Protein AF-A0A353G789-F1 (afdb_monomer_lite)

Radius of gyration: 26.19 Å; chains: 1; bounding box: 61×22×62 Å

Foldseek 3Di:
DELVVLVVCVVVVVDDPVVSCVVHVDDDPVVSVVVVVVVVVVVVVVVVVVVVVVVVVVVLLVVLLVVLCVVCVVVCVVVVVCSVVSSVVVVVVVVVVVVVVVVVVVVVVD

pLDDT: mean 89.22, std 7.48, range [52.19, 96.5]

Sequence (110 aa):
MDVIEAIDQWIEQRLSTKEVFMITGFRSVKALYDEVRYNAQDRENEQEIMAMAGFYAEVEAVELEAEARYRFHDFLQEQPYRLDDCVRALRNEKKRQLIEIGRRFSMKAA

Secondary structure (DSSP, 8-state):
--HHHHHHHHHTTSS-HHHHHHHH--SSHHHHHHHHHHHHHHHHHHHHHHHHHHHHHHHHHHHHHHHHHHHTHHHHHH-GGGHHHHHHHHHHHHHHHHHHHHHHHHHH--

Structure (mmCIF, N/CA/C/O backbone):
data_AF-A0A353G789-F1
#
_entry.id   AF-A0A353G789-F1
#
loop_
_atom_site.group_PDB
_atom_site.id
_atom_site.type_symbol
_atom_site.label_atom_id
_atom_site.label_alt_id
_atom_site.label_comp_id
_atom_site.label_asym_id
_atom_site.label_entity_id
_atom_site.label_seq_id
_atom_site.pdbx_PDB_ins_code
_atom_site.Cartn_x
_atom_site.Cartn_y
_atom_site.Cartn_z
_atom_site.occupancy
_atom_site.B_iso_or_equiv
_atom_site.auth_seq_id
_atom_site.auth_comp_id
_atom_site.auth_asym_id
_atom_site.auth_atom_id
_atom_site.pdbx_PDB_model_num
ATOM 1 N N . MET A 1 1 ? -18.310 -14.461 16.257 1.00 73.44 1 MET A N 1
ATOM 2 C CA . MET A 1 1 ? -19.070 -13.239 15.977 1.00 73.44 1 MET A CA 1
ATOM 3 C C . MET A 1 1 ? -18.151 -12.073 16.244 1.00 73.44 1 MET A C 1
ATOM 5 O O . MET A 1 1 ? -17.584 -12.028 17.334 1.00 73.44 1 MET A O 1
ATOM 9 N N . ASP A 1 2 ? -17.913 -11.237 15.236 1.00 85.50 2 ASP A N 1
ATOM 10 C CA . ASP A 1 2 ? -17.084 -10.037 15.392 1.00 85.50 2 ASP A CA 1
ATOM 11 C C . ASP A 1 2 ? -17.882 -8.880 16.037 1.00 85.50 2 ASP A C 1
ATOM 13 O O . ASP A 1 2 ? -19.083 -8.999 16.296 1.00 85.50 2 ASP A O 1
ATOM 17 N N . VAL A 1 3 ? -17.200 -7.779 16.367 1.00 87.81 3 VAL A N 1
ATOM 18 C CA . VAL A 1 3 ? -17.798 -6.614 17.041 1.00 87.81 3 VAL A CA 1
ATOM 19 C C . VAL A 1 3 ? -18.836 -5.909 16.164 1.00 87.81 3 VAL A C 1
ATOM 21 O O . VAL A 1 3 ? -19.871 -5.491 16.678 1.00 87.81 3 VAL A O 1
ATOM 24 N N . ILE A 1 4 ? -18.586 -5.803 14.860 1.00 89.00 4 ILE A N 1
ATOM 25 C CA . ILE A 1 4 ? -19.492 -5.194 13.881 1.00 89.00 4 ILE A CA 1
ATOM 26 C C . ILE A 1 4 ? -20.734 -6.071 13.708 1.00 89.00 4 ILE A C 1
ATOM 28 O O . ILE A 1 4 ? -21.844 -5.573 13.842 1.00 89.00 4 ILE A O 1
ATOM 32 N N . GLU A 1 5 ? -20.567 -7.384 13.548 1.00 90.69 5 GLU A N 1
ATOM 33 C CA . GLU A 1 5 ? -21.667 -8.348 13.437 1.00 90.69 5 GLU A CA 1
ATOM 34 C C . GLU A 1 5 ? -22.557 -8.344 14.696 1.00 90.69 5 GLU A C 1
ATOM 36 O O . GLU A 1 5 ? -23.786 -8.393 14.606 1.00 90.69 5 GLU A O 1
ATOM 41 N N . ALA A 1 6 ? -2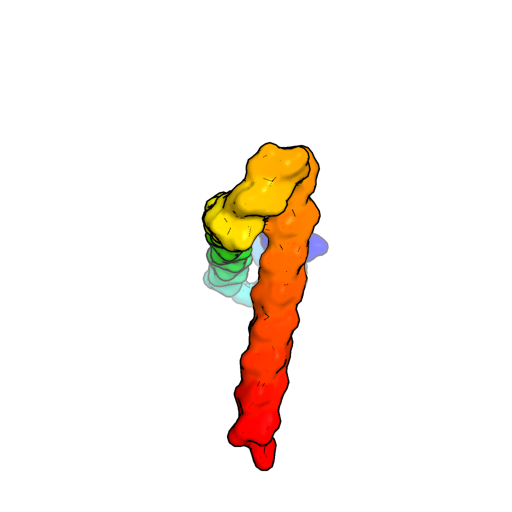1.956 -8.225 15.886 1.00 91.94 6 ALA A N 1
ATOM 42 C CA . ALA A 1 6 ? -22.703 -8.085 17.135 1.00 91.94 6 ALA A CA 1
ATOM 43 C C . ALA A 1 6 ? -23.472 -6.752 17.218 1.00 91.94 6 ALA A C 1
ATOM 45 O O . ALA A 1 6 ? -24.578 -6.721 17.760 1.00 91.94 6 ALA A O 1
ATOM 46 N N . ILE A 1 7 ? -22.910 -5.658 16.692 1.00 90.69 7 ILE A N 1
ATOM 47 C CA . ILE A 1 7 ? -23.578 -4.351 16.619 1.00 90.69 7 ILE A CA 1
ATOM 48 C C . ILE A 1 7 ? -24.720 -4.377 15.596 1.00 90.69 7 ILE A C 1
ATOM 50 O O . ILE A 1 7 ? -25.799 -3.876 15.899 1.00 90.69 7 ILE A O 1
ATOM 54 N N . ASP A 1 8 ? -24.537 -5.003 14.436 1.00 92.88 8 ASP A N 1
ATOM 55 C CA . ASP A 1 8 ? -25.580 -5.118 13.414 1.00 92.88 8 ASP A CA 1
ATOM 56 C C . ASP A 1 8 ? -26.789 -5.889 13.956 1.00 92.88 8 ASP A C 1
ATOM 58 O O . ASP A 1 8 ? -27.922 -5.405 13.904 1.00 92.88 8 ASP A O 1
ATOM 62 N N . GLN A 1 9 ? -26.553 -7.032 14.608 1.00 94.81 9 GLN A N 1
ATOM 63 C CA . GLN A 1 9 ? -27.623 -7.790 15.261 1.00 94.81 9 GLN A CA 1
ATOM 64 C C . GLN A 1 9 ? -28.262 -7.031 16.439 1.00 94.81 9 GLN A C 1
ATOM 66 O O . GLN A 1 9 ? -29.437 -7.247 16.750 1.00 94.81 9 GLN A O 1
ATOM 71 N N . TRP A 1 10 ? -27.528 -6.124 17.093 1.00 93.94 10 TRP A N 1
ATOM 72 C CA . TRP A 1 10 ? -28.077 -5.236 18.121 1.00 93.94 10 TRP A CA 1
ATOM 73 C C . TRP A 1 10 ? -29.003 -4.168 17.529 1.00 93.94 10 TRP A C 1
ATOM 75 O O . TRP A 1 10 ? -30.094 -3.947 18.058 1.00 93.94 10 TRP A O 1
ATOM 85 N N . ILE A 1 11 ? -28.611 -3.547 16.412 1.00 91.44 11 ILE A N 1
ATOM 86 C CA . ILE A 1 11 ? -29.415 -2.557 15.677 1.00 91.44 11 ILE A CA 1
ATOM 87 C C . ILE A 1 11 ? -30.700 -3.198 15.144 1.00 91.44 11 ILE A C 1
ATOM 89 O O . ILE A 1 11 ? -31.780 -2.617 15.255 1.00 91.44 11 ILE A O 1
ATOM 93 N N . GLU A 1 12 ? -30.602 -4.426 14.634 1.00 96.50 12 GLU A N 1
ATOM 94 C CA . GLU A 1 12 ? -31.742 -5.232 14.186 1.00 96.50 12 GLU A CA 1
ATOM 95 C C . GLU A 1 12 ? -32.611 -5.767 15.340 1.00 96.50 12 GLU A C 1
ATOM 97 O O . GLU A 1 12 ? -33.563 -6.510 15.099 1.00 96.50 12 GLU A O 1
ATOM 102 N N . GLN A 1 13 ? -32.299 -5.405 16.592 1.00 94.81 13 GLN A N 1
ATOM 103 C CA . GLN A 1 13 ? -33.004 -5.828 17.808 1.00 94.81 13 GLN A CA 1
ATOM 104 C C . GLN A 1 13 ? -33.026 -7.352 18.014 1.00 94.81 13 GLN A C 1
ATOM 106 O O . GLN A 1 13 ? -33.870 -7.876 18.742 1.00 94.81 13 GLN A O 1
ATOM 111 N N . ARG A 1 14 ? -32.087 -8.076 17.394 1.00 94.94 14 ARG A N 1
ATOM 112 C CA . ARG A 1 14 ? -31.896 -9.522 17.584 1.00 94.94 14 ARG A CA 1
ATOM 113 C C . ARG A 1 14 ? -31.054 -9.835 18.819 1.00 94.94 14 ARG A C 1
ATOM 115 O O . ARG A 1 14 ? -31.172 -10.930 19.357 1.00 94.94 14 ARG A O 1
ATOM 122 N N . LEU A 1 15 ? -30.243 -8.878 19.273 1.00 95.69 15 LEU A N 1
ATOM 123 C CA . LEU A 1 15 ? -29.479 -8.947 20.518 1.00 95.69 15 LEU A CA 1
ATOM 124 C C . LEU A 1 15 ? -29.857 -7.804 21.457 1.00 95.69 15 LEU A C 1
ATOM 126 O O . LEU A 1 15 ? -30.100 -6.674 21.037 1.00 95.69 15 LEU A O 1
ATOM 130 N N . SER A 1 16 ? -29.840 -8.082 22.754 1.00 95.25 16 SER A N 1
ATOM 131 C CA . SER A 1 16 ? -29.866 -7.071 23.806 1.00 95.25 16 SER A CA 1
ATOM 132 C C . SER A 1 16 ? -28.469 -6.499 24.065 1.00 95.25 16 SER A C 1
ATOM 134 O O . SER A 1 16 ? -27.451 -7.153 23.839 1.00 95.25 16 SER A O 1
ATOM 136 N N . THR A 1 17 ? -28.398 -5.309 24.666 1.00 92.88 17 THR A N 1
ATOM 137 C CA . THR A 1 17 ? -27.125 -4.672 25.058 1.00 92.88 17 THR A CA 1
ATOM 138 C C . THR A 1 17 ? -26.245 -5.585 25.922 1.00 92.88 17 THR A C 1
ATOM 140 O O . THR A 1 17 ? -25.021 -5.572 25.813 1.00 92.88 17 THR A O 1
ATOM 143 N N . LYS A 1 18 ? -26.860 -6.407 26.784 1.00 94.38 18 LYS A N 1
ATOM 144 C CA . LYS A 1 18 ? -26.137 -7.360 27.634 1.00 94.38 18 LYS A CA 1
ATOM 145 C C . LYS A 1 18 ? -25.498 -8.477 26.809 1.00 94.38 18 LYS A C 1
ATOM 147 O O . LYS A 1 18 ? -24.370 -8.864 27.101 1.00 94.38 18 LYS A O 1
ATOM 152 N N . GLU A 1 19 ? -26.200 -8.990 25.804 1.00 94.88 19 GLU A N 1
ATOM 153 C CA . GLU A 1 19 ? -25.675 -10.024 24.908 1.00 94.88 19 GLU A CA 1
ATOM 154 C C . GLU A 1 19 ? -24.523 -9.478 24.065 1.00 94.88 19 GLU A C 1
ATOM 156 O O . GLU A 1 19 ? -23.483 -10.124 23.981 1.00 94.88 19 GLU A O 1
ATOM 161 N N . VAL A 1 20 ? -24.638 -8.245 23.562 1.00 93.75 20 VAL A N 1
ATOM 162 C CA . VAL A 1 20 ? -23.542 -7.561 22.853 1.00 93.75 20 VAL A CA 1
ATOM 163 C C . VAL A 1 20 ? -22.295 -7.465 23.727 1.00 93.75 20 VAL A C 1
ATOM 165 O O . VAL A 1 20 ? -21.210 -7.832 23.286 1.00 93.75 20 VAL A O 1
ATOM 168 N N . PHE A 1 21 ? -22.421 -7.029 24.982 1.00 94.81 21 PHE A N 1
ATOM 169 C CA . PHE A 1 21 ? -21.286 -6.971 25.911 1.00 94.81 21 PHE A CA 1
ATOM 170 C C . PHE A 1 21 ? -20.686 -8.347 26.214 1.00 94.81 21 PHE A C 1
ATOM 172 O O . PHE A 1 21 ? -19.468 -8.478 26.306 1.00 94.81 21 PHE A O 1
ATOM 179 N N . MET A 1 22 ? -21.516 -9.384 26.340 1.00 93.75 22 MET A N 1
ATOM 180 C CA . MET A 1 22 ? -21.042 -10.754 26.561 1.00 93.75 22 MET A CA 1
ATOM 181 C C . MET A 1 22 ? -20.270 -11.307 25.361 1.00 93.75 22 MET A C 1
ATOM 183 O O . MET A 1 22 ? -19.256 -11.972 25.547 1.00 93.75 22 MET A O 1
ATOM 187 N N . ILE A 1 23 ? -20.743 -11.034 24.146 1.00 94.31 23 ILE A N 1
ATOM 188 C CA . ILE A 1 23 ? -20.133 -11.515 22.904 1.00 94.31 23 ILE A CA 1
ATOM 189 C C . ILE A 1 23 ? -18.840 -10.759 22.600 1.00 94.31 23 ILE A C 1
ATOM 191 O O . ILE A 1 23 ? -17.828 -11.372 22.273 1.00 94.31 23 ILE A O 1
ATOM 195 N N . THR A 1 24 ? -18.876 -9.431 22.697 1.00 90.31 24 THR A N 1
ATOM 196 C CA . THR A 1 24 ? -17.754 -8.565 22.310 1.00 90.31 24 THR A CA 1
ATOM 197 C C . THR A 1 24 ? -16.711 -8.405 23.417 1.00 90.31 24 THR A C 1
ATOM 199 O O . THR A 1 24 ? -15.595 -7.974 23.154 1.00 90.31 24 THR A O 1
ATOM 202 N N . GLY A 1 25 ? -17.061 -8.719 24.670 1.00 92.75 25 GLY A N 1
ATOM 203 C CA . GLY A 1 25 ? -16.202 -8.517 25.840 1.00 92.75 25 GLY A CA 1
ATOM 204 C C . GLY A 1 25 ? -16.126 -7.064 26.328 1.00 92.75 25 GLY A C 1
ATOM 205 O O . GLY A 1 25 ? -15.522 -6.798 27.374 1.00 92.75 25 GLY A O 1
ATOM 206 N N . PHE A 1 26 ? -16.754 -6.113 25.628 1.00 93.50 26 PHE A N 1
ATOM 207 C CA . PHE A 1 26 ? -16.786 -4.716 26.049 1.00 93.50 26 PHE A CA 1
ATOM 208 C C . PHE A 1 26 ? -17.760 -4.487 27.200 1.00 93.50 26 PHE A C 1
ATOM 210 O O . PHE A 1 26 ? -18.808 -5.114 27.310 1.00 93.50 26 PHE A O 1
ATOM 217 N N . ARG A 1 27 ? -17.418 -3.533 28.071 1.00 92.25 27 ARG A N 1
ATOM 218 C CA . ARG A 1 27 ? -18.209 -3.210 29.272 1.00 92.25 27 ARG A CA 1
ATOM 219 C C . ARG A 1 27 ? -18.995 -1.907 29.165 1.00 92.25 27 ARG A C 1
ATOM 221 O O . ARG A 1 27 ? -19.632 -1.499 30.132 1.00 92.25 27 ARG A O 1
ATOM 228 N N . SER A 1 28 ? -18.911 -1.215 28.031 1.00 92.81 28 SER A N 1
ATOM 229 C CA . SER A 1 28 ? -19.629 0.039 27.815 1.00 92.81 28 SER A CA 1
ATOM 230 C C . SER A 1 28 ? -19.871 0.308 26.334 1.00 92.81 28 SER A C 1
ATOM 232 O O . SER A 1 28 ? -19.086 -0.107 25.482 1.00 92.81 28 SER A O 1
ATOM 234 N N . VAL A 1 29 ? -20.925 1.076 26.049 1.00 88.88 29 VAL A N 1
ATOM 235 C CA . VAL A 1 29 ? -21.230 1.564 24.695 1.00 88.88 29 VAL A CA 1
ATOM 236 C C . VAL A 1 29 ? -20.114 2.466 24.166 1.00 88.88 29 VAL A C 1
ATOM 238 O O . VAL A 1 29 ? -19.799 2.413 22.986 1.00 88.88 29 VAL A O 1
ATOM 241 N N . LYS A 1 30 ? -19.462 3.245 25.039 1.00 91.81 30 LYS A N 1
ATOM 242 C CA . LYS A 1 30 ? -18.311 4.070 24.654 1.00 91.81 30 LYS A CA 1
ATOM 243 C C . LYS A 1 30 ? -17.150 3.218 24.132 1.00 91.81 30 LYS A C 1
ATOM 245 O O . LYS A 1 30 ? -16.593 3.548 23.101 1.00 91.81 30 LYS A O 1
ATOM 250 N N . ALA A 1 31 ? -16.823 2.118 24.812 1.00 89.31 31 ALA A N 1
ATOM 251 C CA . ALA A 1 31 ? -15.747 1.229 24.376 1.00 89.31 31 ALA A CA 1
ATOM 252 C C . ALA A 1 31 ? -16.061 0.555 23.029 1.00 89.31 31 ALA A C 1
ATOM 254 O O . ALA A 1 31 ? -15.184 0.477 22.181 1.00 89.31 31 ALA A O 1
ATOM 255 N N . LEU A 1 32 ? -17.319 0.145 22.811 1.00 89.19 32 LEU A N 1
ATOM 256 C CA . LEU A 1 32 ? -17.779 -0.330 21.498 1.00 89.19 32 LEU A CA 1
ATOM 257 C C . LEU A 1 32 ? -17.620 0.747 20.419 1.00 89.19 32 LEU A C 1
ATOM 259 O O . LEU A 1 32 ? -17.113 0.468 19.341 1.00 89.19 32 LEU A O 1
ATOM 263 N N . TYR A 1 33 ? -18.044 1.977 20.711 1.00 88.75 33 TYR A N 1
ATOM 264 C CA . TYR A 1 33 ? -17.936 3.097 19.779 1.00 88.75 33 TYR A CA 1
ATOM 265 C C . TYR A 1 33 ? -16.481 3.419 19.422 1.00 88.75 33 TYR A C 1
ATOM 267 O O . TYR A 1 33 ? -16.168 3.594 18.247 1.00 88.75 33 TYR A O 1
ATOM 275 N N . ASP A 1 34 ? -15.600 3.481 20.422 1.00 90.69 34 ASP A N 1
ATOM 276 C CA . ASP A 1 34 ? -14.179 3.756 20.219 1.00 90.69 34 ASP A CA 1
ATOM 277 C C . ASP A 1 34 ? -13.544 2.662 19.339 1.00 90.69 34 ASP A C 1
ATOM 279 O O . ASP A 1 34 ? -12.836 2.987 18.390 1.00 90.69 34 ASP A O 1
ATOM 283 N N . GLU A 1 35 ? -13.876 1.387 19.567 1.00 88.06 35 GLU A N 1
ATOM 284 C CA . GLU A 1 35 ? -13.414 0.265 18.738 1.00 88.06 35 GLU A CA 1
ATOM 285 C C . GLU A 1 35 ? -13.881 0.376 17.278 1.00 88.06 35 GLU A C 1
ATOM 287 O O . GLU A 1 35 ? -13.084 0.231 16.351 1.00 88.06 35 GLU A O 1
ATOM 292 N N . VAL A 1 36 ? -15.166 0.661 17.043 1.00 87.81 36 VAL A N 1
ATOM 293 C CA . VAL A 1 36 ? -15.687 0.844 15.676 1.00 87.81 36 VAL A CA 1
ATOM 294 C C . VAL A 1 36 ? -15.012 2.029 14.991 1.00 87.81 36 VAL A C 1
ATOM 296 O O . VAL A 1 36 ? -14.662 1.949 13.814 1.00 87.81 36 VAL A O 1
ATOM 299 N N . ARG A 1 37 ? -14.792 3.120 15.729 1.00 89.50 37 ARG A N 1
ATOM 300 C CA . ARG A 1 37 ? -14.110 4.306 15.217 1.00 89.50 37 ARG A CA 1
ATOM 301 C C . ARG A 1 37 ? -12.665 4.006 14.824 1.00 89.50 37 ARG A C 1
ATOM 303 O O . ARG A 1 37 ? -12.251 4.443 13.755 1.00 89.50 37 ARG A O 1
ATOM 310 N N . TYR A 1 38 ? -11.911 3.282 15.650 1.00 88.25 38 TYR A N 1
ATOM 311 C CA . TYR A 1 38 ? -10.533 2.916 15.318 1.00 88.25 38 TYR A CA 1
ATOM 312 C C . TYR A 1 38 ? -10.474 1.978 14.118 1.00 88.25 38 TYR A C 1
ATOM 314 O O . TYR A 1 38 ? -9.724 2.253 13.193 1.00 88.25 38 TYR A O 1
ATOM 322 N N . ASN A 1 39 ? -11.344 0.967 14.050 1.00 85.69 39 ASN A N 1
ATOM 323 C CA . ASN A 1 39 ? -11.421 0.094 12.876 1.00 85.69 39 ASN A CA 1
ATOM 324 C C . ASN A 1 39 ? -11.756 0.860 11.584 1.00 85.69 39 ASN A C 1
ATOM 326 O O . ASN A 1 39 ? -11.240 0.533 10.515 1.00 85.69 39 ASN A O 1
ATOM 330 N N . ALA A 1 40 ? -12.625 1.875 11.654 1.00 85.38 40 ALA A N 1
ATOM 331 C CA . ALA A 1 40 ? -12.912 2.733 10.507 1.00 85.38 40 ALA A CA 1
ATOM 332 C C . ALA A 1 40 ? -11.678 3.549 10.096 1.00 85.38 40 ALA A C 1
ATOM 334 O O . ALA A 1 40 ? -11.332 3.577 8.917 1.00 85.38 40 ALA A O 1
ATOM 335 N N . GLN A 1 41 ? -10.988 4.144 11.070 1.00 89.12 41 GLN A N 1
ATOM 336 C CA . GLN A 1 41 ? -9.787 4.938 10.833 1.00 89.12 41 GLN A CA 1
ATOM 337 C C . GLN A 1 41 ? -8.625 4.095 10.288 1.00 89.12 41 GLN A C 1
ATOM 339 O O . GLN A 1 41 ? -7.925 4.534 9.382 1.00 89.12 41 GLN A O 1
ATOM 344 N N . ASP A 1 42 ? -8.433 2.877 10.788 1.00 87.94 42 ASP A N 1
ATOM 345 C CA . ASP A 1 42 ? -7.415 1.956 10.282 1.00 87.94 42 ASP A CA 1
ATOM 346 C C . ASP A 1 42 ? -7.700 1.576 8.829 1.00 87.94 42 ASP A C 1
ATOM 348 O O . ASP A 1 42 ? -6.800 1.609 7.994 1.00 87.94 42 ASP A O 1
ATOM 352 N N . ARG A 1 43 ? -8.968 1.317 8.490 1.00 86.19 43 ARG A N 1
ATOM 353 C CA . ARG A 1 43 ? -9.370 1.032 7.109 1.00 86.19 43 ARG A CA 1
ATOM 354 C C . ARG A 1 43 ? -9.158 2.234 6.182 1.00 86.19 43 ARG A C 1
ATOM 356 O O . ARG A 1 43 ? -8.717 2.042 5.051 1.00 86.19 43 ARG A O 1
ATOM 363 N N . GLU A 1 44 ? -9.460 3.449 6.635 1.00 88.12 44 GLU A N 1
ATOM 364 C CA . GLU A 1 44 ? -9.173 4.682 5.885 1.00 88.12 44 GLU A CA 1
ATOM 365 C C . GLU A 1 44 ? -7.664 4.852 5.664 1.00 88.12 44 GLU A C 1
ATOM 367 O O . GLU A 1 44 ? -7.225 5.031 4.529 1.00 88.12 44 GLU A O 1
ATOM 372 N N . ASN A 1 45 ? -6.857 4.686 6.714 1.00 86.69 45 ASN A N 1
ATOM 373 C CA . ASN A 1 45 ? -5.399 4.762 6.625 1.00 86.69 45 ASN A CA 1
ATOM 374 C C . ASN A 1 45 ? -4.828 3.715 5.657 1.00 86.69 45 ASN A C 1
ATOM 376 O O . ASN A 1 45 ? -3.965 4.029 4.840 1.00 86.69 45 ASN A O 1
ATOM 380 N N . GLU A 1 46 ? -5.296 2.467 5.725 1.00 85.88 46 GLU A N 1
ATOM 381 C CA . GLU A 1 46 ? -4.876 1.405 4.807 1.00 85.88 46 GLU A CA 1
ATOM 382 C C . GLU A 1 46 ? -5.205 1.755 3.353 1.00 85.88 46 GLU A C 1
ATOM 384 O O . GLU A 1 46 ? -4.366 1.571 2.469 1.00 85.88 46 GLU A O 1
ATOM 389 N N . GLN A 1 47 ? -6.397 2.301 3.099 1.00 87.12 47 GLN A N 1
ATOM 390 C CA . GLN A 1 47 ? -6.797 2.747 1.765 1.00 87.12 47 GLN A CA 1
ATOM 391 C C . GLN A 1 47 ? -5.926 3.899 1.262 1.00 87.12 47 GLN A C 1
ATOM 393 O O . GLN A 1 47 ? -5.476 3.859 0.116 1.00 87.12 47 GLN A O 1
ATOM 398 N N . GLU A 1 48 ? -5.642 4.892 2.105 1.00 81.31 48 GLU A N 1
ATOM 399 C CA . GLU A 1 48 ? -4.753 6.003 1.761 1.00 81.31 48 GLU A CA 1
ATOM 400 C C . GLU A 1 48 ? -3.333 5.519 1.453 1.00 81.31 48 GLU A C 1
ATOM 402 O O . GLU A 1 48 ? -2.753 5.912 0.439 1.00 81.31 48 GLU A O 1
ATOM 407 N N . ILE A 1 49 ? -2.786 4.616 2.272 1.00 84.50 49 ILE A N 1
ATOM 408 C CA . ILE A 1 49 ? -1.461 4.023 2.051 1.00 84.50 49 ILE A CA 1
ATOM 409 C C . ILE A 1 49 ? -1.433 3.255 0.727 1.00 84.50 49 ILE A C 1
ATOM 411 O O . ILE A 1 49 ? -0.484 3.410 -0.045 1.00 84.50 49 ILE A O 1
ATOM 415 N N . MET A 1 50 ? -2.460 2.453 0.430 1.00 80.12 50 MET A N 1
ATOM 416 C CA . MET A 1 50 ? -2.542 1.718 -0.836 1.00 80.12 50 MET A CA 1
ATOM 417 C C . MET A 1 50 ? -2.657 2.657 -2.041 1.00 80.12 50 MET A C 1
ATOM 419 O O . MET A 1 50 ? -1.956 2.456 -3.034 1.00 80.12 50 MET A O 1
ATOM 423 N N . ALA A 1 51 ? -3.495 3.692 -1.958 1.00 79.38 51 ALA A N 1
ATOM 424 C CA . ALA A 1 51 ? -3.656 4.678 -3.024 1.00 79.38 51 ALA A CA 1
ATOM 425 C C . ALA A 1 51 ? -2.348 5.438 -3.285 1.00 79.38 51 ALA A C 1
ATOM 427 O O . ALA A 1 51 ? -1.927 5.596 -4.432 1.00 79.38 51 ALA A O 1
ATOM 428 N N . MET A 1 52 ? -1.666 5.845 -2.216 1.00 81.06 52 MET A N 1
ATOM 429 C CA . MET A 1 52 ? -0.391 6.541 -2.295 1.00 81.06 52 MET A CA 1
ATOM 430 C C . MET A 1 52 ? 0.716 5.638 -2.860 1.00 81.06 52 MET A C 1
ATOM 432 O O . MET A 1 52 ? 1.487 6.066 -3.718 1.00 81.06 52 MET A O 1
ATOM 436 N N . ALA A 1 53 ? 0.778 4.371 -2.441 1.00 83.31 53 ALA A N 1
ATOM 437 C CA . ALA A 1 53 ? 1.718 3.396 -2.993 1.00 83.31 53 ALA A CA 1
ATOM 438 C C . ALA A 1 53 ? 1.483 3.151 -4.493 1.00 83.31 53 ALA A C 1
ATOM 440 O O . ALA A 1 53 ? 2.446 3.060 -5.253 1.00 83.31 53 ALA A O 1
ATOM 441 N N 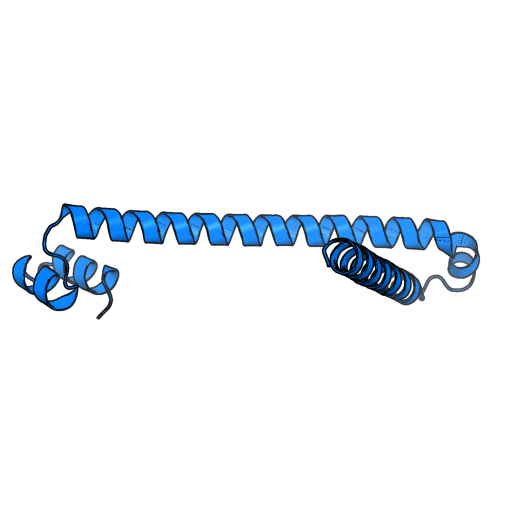. GLY A 1 54 ? 0.218 3.092 -4.924 1.00 80.94 54 GLY A N 1
ATOM 442 C CA . GLY A 1 54 ? -0.150 3.004 -6.338 1.00 80.94 54 GLY A CA 1
ATOM 443 C C . GLY A 1 54 ? 0.326 4.219 -7.136 1.00 80.94 54 GLY A C 1
ATOM 444 O O . GLY A 1 54 ? 1.006 4.058 -8.148 1.00 80.94 54 GLY A O 1
ATOM 445 N N . PHE A 1 55 ? 0.061 5.427 -6.632 1.00 81.25 55 PHE A N 1
ATOM 446 C CA . PHE A 1 55 ? 0.529 6.671 -7.246 1.00 81.25 55 PHE A CA 1
ATOM 447 C C . PHE A 1 55 ? 2.059 6.712 -7.378 1.00 81.25 55 PHE A C 1
ATOM 449 O O . PHE A 1 55 ? 2.584 7.002 -8.453 1.00 81.25 55 PHE A O 1
ATOM 456 N N . TYR A 1 56 ? 2.795 6.367 -6.317 1.00 80.56 56 TYR A N 1
ATOM 457 C CA . TYR A 1 56 ? 4.258 6.324 -6.373 1.00 80.56 56 TYR A CA 1
ATOM 458 C C . TYR A 1 56 ? 4.783 5.282 -7.363 1.00 80.56 56 TYR A C 1
ATOM 460 O O . TYR A 1 56 ? 5.767 5.554 -8.046 1.00 80.56 56 TYR A O 1
ATOM 468 N N . ALA A 1 57 ? 4.132 4.121 -7.480 1.00 84.56 57 ALA A N 1
ATOM 469 C CA . ALA A 1 57 ? 4.527 3.098 -8.444 1.00 84.56 57 ALA A CA 1
ATOM 470 C C . ALA A 1 57 ? 4.355 3.572 -9.899 1.00 84.56 57 ALA A C 1
ATOM 472 O O . ALA A 1 57 ? 5.201 3.272 -10.744 1.00 84.56 57 ALA A O 1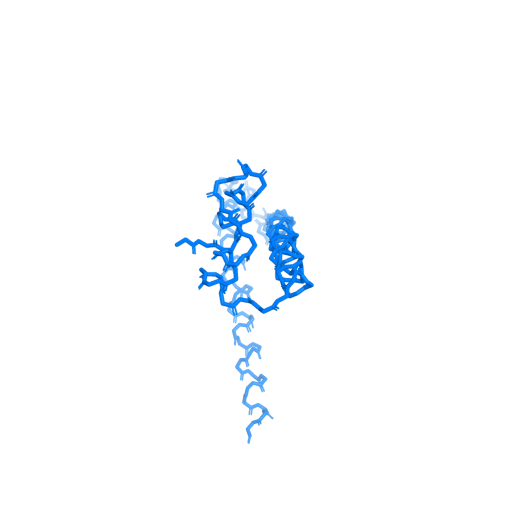
ATOM 473 N N . GLU A 1 58 ? 3.295 4.329 -10.193 1.00 83.81 58 GLU A N 1
ATOM 474 C CA . GLU A 1 58 ? 3.082 4.930 -11.516 1.00 83.81 58 GLU A CA 1
ATOM 475 C C . GLU A 1 58 ? 4.126 6.005 -11.828 1.00 83.81 58 GLU A C 1
ATOM 477 O O . GLU A 1 58 ? 4.742 5.976 -12.895 1.00 83.81 58 GLU A O 1
ATOM 482 N N . VAL A 1 59 ? 4.379 6.915 -10.883 1.00 84.31 59 VAL A N 1
ATOM 483 C CA . VAL A 1 59 ? 5.403 7.959 -11.038 1.00 84.31 59 VAL A CA 1
ATOM 484 C C . VAL A 1 59 ? 6.786 7.335 -11.236 1.00 84.31 59 VAL A C 1
ATOM 486 O O . VAL A 1 59 ? 7.488 7.692 -12.182 1.00 84.31 59 VAL A O 1
ATOM 489 N N . GLU A 1 60 ? 7.155 6.344 -10.420 1.00 88.62 60 GLU A N 1
ATOM 490 C CA . GLU A 1 60 ? 8.433 5.635 -10.544 1.00 88.62 60 GLU A CA 1
ATOM 491 C C . GLU A 1 60 ? 8.563 4.940 -11.909 1.00 88.62 60 GLU A C 1
ATOM 493 O O . GLU A 1 60 ? 9.640 4.942 -12.509 1.00 88.62 60 GLU A O 1
ATOM 498 N N . ALA A 1 61 ? 7.482 4.350 -12.431 1.00 88.75 61 ALA A N 1
ATOM 499 C CA . ALA A 1 61 ? 7.495 3.716 -13.745 1.00 88.75 61 ALA A CA 1
ATOM 500 C C . ALA A 1 61 ? 7.776 4.727 -14.868 1.00 88.75 61 ALA A C 1
ATOM 502 O O . ALA A 1 61 ? 8.633 4.465 -15.715 1.00 88.75 61 ALA A O 1
ATOM 503 N N . VAL A 1 62 ? 7.112 5.888 -14.842 1.00 92.25 62 VAL A N 1
ATOM 504 C CA . VAL A 1 62 ? 7.321 6.968 -15.820 1.00 92.25 62 VAL A CA 1
ATOM 505 C C . VAL A 1 62 ? 8.747 7.513 -15.742 1.00 92.25 62 VAL A C 1
ATOM 507 O O . VAL A 1 62 ? 9.401 7.689 -16.772 1.00 92.25 62 VAL A O 1
ATOM 510 N N . GLU A 1 63 ? 9.261 7.739 -14.534 1.00 93.31 63 GLU A N 1
ATOM 511 C CA . GLU A 1 63 ? 10.629 8.218 -14.323 1.00 93.31 63 GLU A CA 1
ATOM 512 C C . GLU A 1 63 ? 11.673 7.216 -14.821 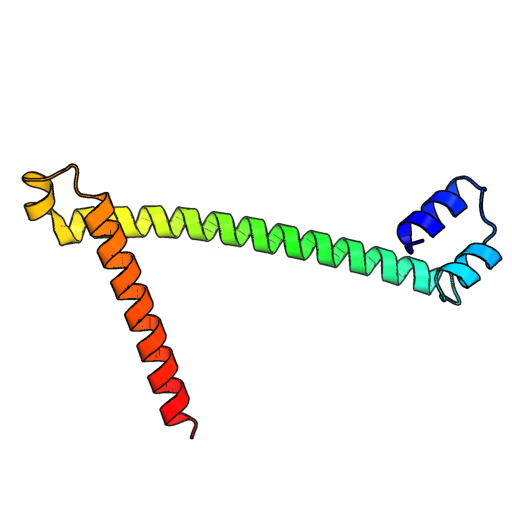1.00 93.31 63 GLU A C 1
ATOM 514 O O . GLU A 1 63 ? 12.618 7.599 -15.512 1.00 93.31 63 GLU A O 1
ATOM 519 N N . LEU A 1 64 ? 11.499 5.927 -14.514 1.00 93.75 64 LEU A N 1
ATOM 520 C CA . LEU A 1 64 ? 12.403 4.874 -14.976 1.00 93.75 64 LEU A CA 1
ATOM 521 C C . LEU A 1 64 ? 12.396 4.740 -16.498 1.00 93.75 64 LEU A C 1
ATOM 523 O O . LEU A 1 64 ? 13.450 4.502 -17.088 1.00 93.75 64 LEU A O 1
ATOM 527 N N . GLU A 1 65 ? 11.239 4.886 -17.142 1.00 94.75 65 GLU A N 1
ATOM 528 C CA . GLU A 1 65 ? 11.149 4.858 -18.599 1.00 94.75 65 GLU A CA 1
ATOM 529 C C . GLU A 1 65 ? 11.836 6.075 -19.229 1.00 94.75 65 GLU A C 1
ATOM 531 O O . GLU A 1 65 ? 12.626 5.921 -20.165 1.00 94.75 65 GLU A O 1
ATOM 536 N N . ALA A 1 66 ? 11.599 7.277 -18.698 1.00 95.50 66 ALA A N 1
ATOM 537 C CA . ALA A 1 66 ? 12.263 8.493 -19.158 1.00 95.50 66 ALA A CA 1
ATOM 538 C C . ALA A 1 66 ? 13.790 8.400 -18.993 1.00 95.50 66 ALA A C 1
ATOM 540 O O . ALA A 1 66 ? 14.542 8.703 -19.923 1.00 95.50 66 ALA A O 1
ATOM 541 N N . GLU A 1 67 ? 14.252 7.908 -17.841 1.00 95.69 67 GLU A N 1
ATOM 542 C CA . GLU A 1 67 ? 15.668 7.673 -17.564 1.00 95.69 67 GLU A CA 1
ATOM 543 C C . GLU A 1 67 ? 16.256 6.616 -18.509 1.00 95.69 67 GLU A C 1
ATOM 545 O O . GLU A 1 67 ? 17.357 6.805 -19.028 1.00 95.69 67 GLU A O 1
ATOM 550 N N . ALA A 1 68 ? 15.520 5.538 -18.801 1.00 95.69 68 ALA A N 1
ATOM 551 C CA . ALA A 1 68 ? 15.949 4.520 -19.756 1.00 95.69 68 ALA A CA 1
ATOM 552 C C . ALA A 1 68 ? 16.114 5.096 -21.167 1.00 95.69 68 ALA A C 1
ATOM 554 O O . ALA A 1 68 ? 17.143 4.872 -21.806 1.00 95.69 68 ALA A O 1
ATOM 555 N N . ARG A 1 69 ? 15.136 5.880 -21.636 1.00 95.25 69 ARG A N 1
ATOM 556 C CA . ARG A 1 69 ? 15.179 6.542 -22.950 1.00 95.25 69 ARG A CA 1
ATOM 557 C C . ARG A 1 69 ? 16.334 7.532 -23.062 1.00 95.25 69 ARG A C 1
ATOM 559 O O . ARG A 1 69 ? 16.916 7.652 -24.136 1.00 95.25 69 ARG A O 1
ATOM 566 N N . TYR A 1 70 ? 16.663 8.221 -21.972 1.00 96.50 70 TYR A N 1
ATOM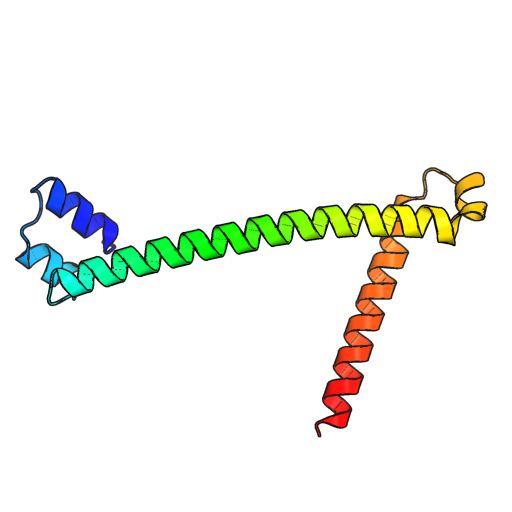 567 C CA . TYR A 1 70 ? 17.785 9.151 -21.921 1.00 96.50 70 TYR A CA 1
ATOM 568 C C . TYR A 1 70 ? 19.136 8.422 -21.881 1.00 96.50 70 TYR A C 1
ATOM 570 O O . TYR A 1 70 ? 20.001 8.665 -22.719 1.00 96.50 70 TYR A O 1
ATOM 578 N N . ARG A 1 71 ? 19.324 7.495 -20.934 1.00 95.50 71 ARG A N 1
ATOM 579 C CA . ARG A 1 71 ? 20.618 6.842 -20.674 1.00 95.50 71 ARG A CA 1
ATOM 580 C C . ARG A 1 71 ? 21.008 5.825 -21.742 1.00 95.50 71 ARG A C 1
ATOM 582 O O . ARG A 1 71 ? 22.193 5.651 -22.006 1.00 95.50 71 ARG A O 1
ATOM 589 N N . PHE A 1 72 ? 20.028 5.155 -22.343 1.00 95.62 72 PHE A N 1
ATOM 590 C CA . PHE A 1 72 ? 20.241 4.166 -23.401 1.00 95.62 72 PHE A CA 1
ATOM 591 C C . PHE A 1 72 ? 19.806 4.690 -24.771 1.00 95.62 72 PHE A C 1
ATOM 593 O O . PHE A 1 72 ? 19.476 3.887 -25.638 1.00 95.62 72 PHE A O 1
ATOM 600 N N . HIS A 1 73 ? 19.794 6.014 -24.970 1.00 94.62 73 HIS A N 1
ATOM 601 C CA . HIS A 1 73 ? 19.299 6.655 -26.190 1.00 94.62 73 HIS A CA 1
ATOM 602 C C . HIS A 1 73 ? 19.852 6.013 -27.468 1.00 94.62 73 HIS A C 1
ATOM 604 O O . HIS A 1 73 ? 19.076 5.499 -28.270 1.00 94.62 73 HIS A O 1
ATOM 610 N N . ASP A 1 74 ? 21.178 5.969 -27.613 1.00 96.12 74 ASP A N 1
ATOM 611 C CA . ASP A 1 74 ? 21.847 5.455 -28.816 1.00 96.12 74 ASP A CA 1
ATOM 612 C C . ASP A 1 74 ? 21.540 3.969 -29.052 1.00 96.12 74 ASP A C 1
ATOM 614 O O . ASP A 1 74 ? 21.222 3.549 -30.161 1.00 96.12 74 ASP A O 1
ATOM 618 N N . PHE A 1 75 ? 21.538 3.172 -27.982 1.00 94.31 75 PHE A N 1
ATOM 619 C CA . PHE A 1 75 ? 21.189 1.752 -28.043 1.00 94.31 75 PHE A CA 1
ATOM 620 C C . PHE A 1 75 ? 19.727 1.530 -28.464 1.00 94.31 75 PHE A C 1
ATOM 622 O O . PHE A 1 75 ? 19.420 0.625 -29.241 1.00 94.31 75 PHE A O 1
ATOM 629 N N . LEU A 1 76 ? 18.813 2.366 -27.970 1.00 95.25 76 LEU A N 1
ATOM 630 C CA . LEU A 1 76 ? 17.388 2.289 -28.282 1.00 95.25 76 LEU A CA 1
ATOM 631 C C . LEU A 1 76 ? 17.047 2.861 -29.662 1.00 95.25 76 LEU A C 1
ATOM 633 O O . LEU A 1 76 ? 15.984 2.529 -30.183 1.00 95.25 76 LEU A O 1
ATOM 637 N N . GLN A 1 77 ? 17.924 3.661 -30.281 1.00 95.31 77 GLN A N 1
ATOM 638 C CA . GLN A 1 77 ? 17.770 4.018 -31.694 1.00 95.31 77 GLN A CA 1
ATOM 639 C C . GLN A 1 77 ? 17.891 2.781 -32.594 1.00 95.31 77 GLN A C 1
ATOM 641 O O . GLN A 1 77 ? 17.128 2.636 -33.546 1.00 95.31 77 GLN A O 1
ATOM 646 N N . GLU A 1 78 ? 18.809 1.868 -32.269 1.00 95.25 78 GLU A N 1
ATOM 647 C CA . GLU A 1 78 ? 19.017 0.626 -33.021 1.00 95.25 78 GLU A CA 1
ATOM 648 C C . GLU A 1 78 ? 18.032 -0.481 -32.611 1.00 95.25 78 GLU A C 1
ATOM 650 O O . GLU A 1 78 ? 17.579 -1.263 -33.449 1.00 95.25 78 GLU A O 1
ATOM 655 N N . GLN A 1 79 ? 17.694 -0.565 -31.319 1.00 94.56 79 GLN A N 1
ATOM 656 C CA . GLN A 1 79 ? 16.856 -1.625 -30.744 1.00 94.56 79 GLN A CA 1
ATOM 657 C C . GLN A 1 79 ? 15.708 -1.050 -29.890 1.00 94.56 79 GLN A C 1
ATOM 659 O O . GLN A 1 79 ? 15.658 -1.277 -28.677 1.00 94.56 79 GLN A O 1
ATOM 664 N N . PRO A 1 80 ? 14.730 -0.347 -30.494 1.00 91.62 80 PRO A N 1
ATOM 665 C CA . PRO A 1 80 ? 13.675 0.357 -29.753 1.00 91.62 80 PRO A CA 1
ATOM 666 C C . PRO A 1 80 ? 12.760 -0.578 -28.950 1.00 91.62 80 PRO A C 1
ATOM 668 O O . PRO A 1 80 ? 12.231 -0.195 -27.909 1.00 91.62 80 PRO A O 1
ATOM 671 N N . TYR A 1 81 ? 12.609 -1.829 -29.391 1.00 94.44 81 TYR A N 1
ATOM 672 C CA . TYR A 1 81 ? 11.800 -2.854 -28.722 1.00 94.44 81 TYR A CA 1
ATOM 673 C C . TYR A 1 81 ? 12.408 -3.359 -27.402 1.00 94.44 81 TYR A C 1
ATOM 675 O O . TYR A 1 81 ? 11.787 -4.162 -26.712 1.00 94.44 81 TYR A O 1
ATOM 683 N N . ARG A 1 82 ? 13.620 -2.916 -27.040 1.00 95.69 82 ARG A N 1
ATOM 684 C CA . ARG A 1 82 ? 14.326 -3.337 -25.819 1.00 95.69 82 ARG A CA 1
ATOM 685 C C . ARG A 1 82 ? 14.243 -2.338 -24.670 1.00 95.69 82 ARG A C 1
ATOM 687 O O . ARG A 1 82 ? 14.945 -2.500 -23.674 1.00 95.69 82 ARG A O 1
ATOM 694 N N . LEU A 1 83 ? 13.374 -1.335 -24.771 1.00 94.38 83 LEU A N 1
ATOM 695 C CA . LEU A 1 83 ? 13.156 -0.360 -23.703 1.00 94.38 83 LEU A CA 1
ATOM 696 C C . LEU A 1 83 ? 12.845 -1.028 -22.354 1.00 94.38 83 LEU A C 1
ATOM 698 O O . LEU A 1 83 ? 13.423 -0.648 -21.337 1.00 94.38 83 LEU A O 1
ATOM 702 N N . ASP A 1 84 ? 12.024 -2.077 -22.351 1.00 94.44 84 ASP A N 1
ATOM 703 C CA . ASP A 1 84 ? 11.667 -2.810 -21.131 1.00 94.44 84 ASP A CA 1
ATOM 704 C 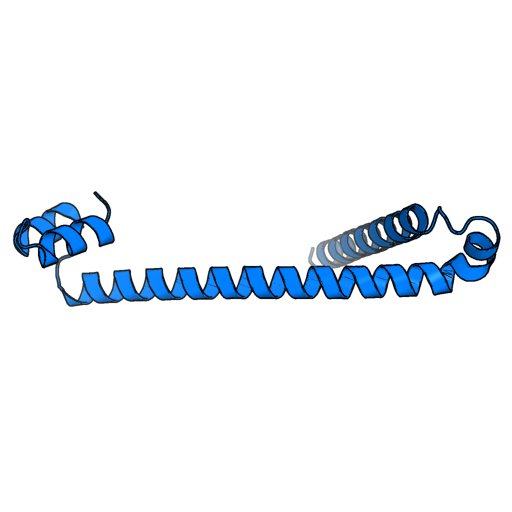C . ASP A 1 84 ? 12.878 -3.472 -20.457 1.00 94.44 84 ASP A C 1
ATOM 706 O O . ASP A 1 84 ? 12.970 -3.506 -19.225 1.00 94.44 84 ASP A O 1
ATOM 710 N N . ASP A 1 85 ? 13.839 -3.971 -21.243 1.00 95.06 85 ASP A N 1
ATOM 711 C CA . ASP A 1 85 ? 15.087 -4.530 -20.715 1.00 95.06 85 ASP A CA 1
ATOM 712 C C . ASP A 1 85 ? 15.927 -3.434 -20.043 1.00 95.06 85 ASP A C 1
ATOM 714 O O . ASP A 1 85 ? 16.470 -3.648 -18.955 1.00 95.06 85 ASP A O 1
ATOM 718 N N . CYS A 1 86 ? 16.005 -2.252 -20.662 1.00 94.62 86 CYS A N 1
ATOM 719 C CA . CYS A 1 86 ? 16.705 -1.083 -20.127 1.00 94.62 86 CYS A CA 1
ATOM 720 C C . CYS A 1 86 ? 16.073 -0.591 -18.816 1.00 94.62 86 CYS A C 1
ATOM 722 O O . CYS A 1 86 ? 16.781 -0.379 -17.828 1.00 94.62 86 CYS A O 1
ATOM 724 N N . VAL A 1 87 ? 14.742 -0.488 -18.766 1.00 95.44 87 VAL A N 1
ATOM 725 C CA . VAL A 1 87 ? 13.987 -0.138 -17.551 1.00 95.44 87 VAL A CA 1
ATOM 726 C C . VAL A 1 87 ? 14.232 -1.167 -16.444 1.00 95.44 87 VAL A C 1
ATOM 728 O O . VAL A 1 87 ? 14.508 -0.810 -15.295 1.00 95.44 87 VAL A O 1
ATOM 731 N N . ARG A 1 88 ? 14.202 -2.465 -16.776 1.00 93.38 88 ARG A N 1
ATOM 732 C CA . ARG A 1 88 ? 14.478 -3.548 -15.820 1.00 93.38 88 ARG A CA 1
ATOM 733 C C . ARG A 1 88 ? 15.906 -3.482 -15.278 1.00 93.38 88 ARG A C 1
ATOM 735 O O . ARG A 1 88 ? 16.115 -3.717 -14.085 1.00 93.38 88 ARG A O 1
ATOM 742 N N . ALA A 1 89 ? 16.883 -3.171 -16.127 1.00 93.94 89 ALA A N 1
ATOM 743 C CA . ALA A 1 89 ? 18.271 -2.998 -15.715 1.00 93.94 89 ALA A CA 1
ATOM 744 C C . ALA A 1 89 ? 18.420 -1.843 -14.710 1.00 93.94 89 ALA A C 1
ATOM 746 O O . ALA A 1 89 ? 19.015 -2.050 -13.650 1.00 93.94 89 ALA A O 1
ATOM 747 N N . LEU A 1 90 ? 17.804 -0.685 -14.979 1.00 94.44 90 LEU A N 1
ATOM 748 C CA . LEU A 1 90 ? 17.824 0.469 -14.068 1.00 94.44 90 LEU A CA 1
ATOM 749 C C . LEU A 1 90 ? 17.152 0.169 -12.732 1.00 94.44 90 LEU A C 1
ATOM 751 O O . LEU A 1 90 ? 17.710 0.470 -11.677 1.00 94.44 90 LEU A O 1
ATOM 755 N N . ARG A 1 91 ? 15.992 -0.494 -12.749 1.00 93.06 91 ARG A N 1
ATOM 756 C CA . ARG A 1 91 ? 15.301 -0.892 -11.515 1.00 93.06 91 ARG A CA 1
ATOM 757 C C . ARG A 1 91 ? 16.180 -1.792 -10.640 1.00 93.06 91 ARG A C 1
ATOM 759 O O . ARG A 1 91 ? 16.257 -1.611 -9.425 1.00 93.06 91 ARG A O 1
ATOM 766 N N . ASN A 1 92 ? 16.886 -2.742 -11.252 1.00 92.69 92 ASN A N 1
ATOM 767 C CA . ASN A 1 92 ? 17.815 -3.619 -10.540 1.00 92.69 92 ASN A CA 1
ATOM 768 C C . ASN A 1 92 ? 19.040 -2.868 -9.997 1.00 92.69 92 ASN A C 1
ATOM 770 O O . ASN A 1 92 ? 19.499 -3.177 -8.896 1.00 92.69 92 ASN A O 1
ATOM 774 N N . GLU A 1 93 ? 19.564 -1.894 -10.743 1.00 92.75 93 GLU A N 1
ATOM 775 C CA . GLU A 1 93 ? 20.658 -1.025 -10.300 1.00 92.75 93 GLU A CA 1
ATOM 776 C C . GLU A 1 93 ? 20.245 -0.209 -9.067 1.00 92.75 93 GLU A C 1
ATOM 778 O O . GLU A 1 93 ? 20.899 -0.318 -8.026 1.00 92.75 93 GLU A O 1
ATOM 783 N N . LYS A 1 94 ? 19.111 0.506 -9.127 1.00 90.06 94 LYS A N 1
ATOM 784 C CA . LYS A 1 94 ? 18.578 1.288 -7.996 1.00 90.06 94 LYS A CA 1
ATOM 785 C C . LYS A 1 94 ? 18.341 0.415 -6.762 1.00 90.06 94 LYS A C 1
ATOM 787 O O . LYS A 1 94 ? 18.755 0.766 -5.656 1.00 90.06 94 LYS A O 1
ATOM 792 N N . LYS A 1 95 ? 17.771 -0.783 -6.941 1.00 89.81 95 LYS A N 1
ATOM 793 C CA . LYS A 1 95 ? 17.580 -1.747 -5.843 1.00 89.81 95 LYS A CA 1
ATOM 794 C C . LYS A 1 95 ? 18.903 -2.146 -5.181 1.00 89.81 95 LYS A C 1
ATOM 796 O O . LYS A 1 95 ? 18.978 -2.224 -3.956 1.00 89.81 95 LYS A O 1
ATOM 801 N N . ARG A 1 96 ? 19.953 -2.407 -5.968 1.00 91.75 96 ARG A N 1
ATOM 802 C CA . ARG A 1 96 ? 21.284 -2.741 -5.429 1.00 91.75 96 ARG A CA 1
ATOM 803 C C . ARG A 1 96 ? 21.883 -1.574 -4.650 1.00 91.75 96 ARG A C 1
ATOM 805 O O . ARG A 1 96 ? 22.392 -1.801 -3.555 1.00 91.75 96 ARG A O 1
ATOM 812 N N . GLN A 1 97 ? 21.772 -0.353 -5.172 1.00 89.56 97 GLN A N 1
ATOM 813 C CA . GLN A 1 97 ? 22.261 0.855 -4.501 1.00 89.56 97 GLN A CA 1
ATOM 814 C C . GLN A 1 97 ? 21.588 1.055 -3.137 1.00 89.56 97 GLN A C 1
ATOM 816 O O . GLN A 1 97 ? 22.278 1.281 -2.146 1.00 89.56 97 GLN A O 1
ATOM 821 N N . LEU A 1 98 ? 20.264 0.883 -3.048 1.00 87.81 98 LEU A N 1
ATOM 822 C CA . LEU A 1 98 ? 19.531 0.977 -1.779 1.00 87.81 98 LEU A CA 1
ATOM 823 C C . LEU A 1 98 ? 20.009 -0.052 -0.745 1.00 87.81 98 LEU A C 1
ATOM 825 O O . LEU A 1 98 ? 20.242 0.291 0.414 1.00 87.81 98 LEU A O 1
ATOM 829 N N . ILE A 1 99 ? 20.205 -1.307 -1.164 1.00 88.06 99 ILE A N 1
ATOM 830 C CA . ILE A 1 99 ? 20.728 -2.367 -0.286 1.00 88.06 99 ILE A CA 1
ATOM 831 C C . ILE A 1 99 ? 22.133 -2.011 0.210 1.00 88.06 99 ILE A C 1
ATOM 833 O O . ILE A 1 99 ? 22.447 -2.204 1.385 1.00 88.06 99 ILE A O 1
ATOM 837 N N . GLU A 1 100 ? 22.990 -1.496 -0.669 1.00 89.50 100 GLU A N 1
ATOM 838 C CA . GLU A 1 100 ? 24.348 -1.102 -0.306 1.00 89.50 100 GLU A CA 1
ATOM 839 C C . GLU A 1 100 ? 24.361 0.071 0.682 1.00 89.50 100 GLU A C 1
ATOM 841 O O . GLU A 1 100 ? 25.087 0.030 1.677 1.00 89.50 100 GLU A O 1
ATOM 846 N N . ILE A 1 101 ? 23.518 1.081 0.457 1.00 88.56 101 ILE A N 1
ATOM 847 C CA . ILE A 1 101 ? 23.324 2.206 1.375 1.00 88.56 101 ILE A CA 1
ATOM 848 C C . ILE A 1 101 ? 22.877 1.695 2.752 1.00 88.56 101 ILE A C 1
ATOM 850 O O . ILE A 1 101 ? 23.501 2.036 3.758 1.00 88.56 101 ILE A O 1
ATOM 854 N N . GLY A 1 102 ? 21.872 0.816 2.805 1.00 85.75 102 GLY A N 1
ATOM 855 C CA . GLY A 1 102 ? 21.401 0.209 4.054 1.00 85.75 102 GLY A CA 1
ATOM 856 C C . GLY A 1 102 ? 22.501 -0.554 4.801 1.00 85.75 102 GLY A C 1
ATOM 857 O O . GLY A 1 102 ? 22.673 -0.380 6.008 1.00 85.75 102 GLY A O 1
ATOM 858 N N . ARG A 1 103 ? 23.323 -1.330 4.082 1.00 87.12 103 ARG A N 1
ATOM 859 C CA . ARG A 1 103 ? 24.489 -2.022 4.664 1.00 87.12 103 ARG A CA 1
ATOM 860 C C . ARG A 1 103 ? 25.519 -1.047 5.234 1.00 87.12 103 ARG A C 1
ATOM 862 O O . ARG A 1 103 ? 26.026 -1.275 6.329 1.00 87.12 103 ARG A O 1
ATOM 869 N N . ARG A 1 104 ? 25.824 0.043 4.523 1.00 84.44 104 ARG A N 1
ATOM 870 C CA . ARG A 1 104 ? 26.772 1.074 4.986 1.00 84.44 104 ARG A CA 1
ATOM 871 C C . ARG A 1 104 ? 26.283 1.778 6.252 1.00 84.44 104 ARG A C 1
ATOM 873 O O . ARG A 1 104 ? 27.097 2.049 7.129 1.00 84.44 104 ARG A O 1
ATOM 880 N N . PHE A 1 105 ? 24.984 2.057 6.362 1.00 80.62 105 PHE A N 1
ATOM 881 C CA . PHE A 1 105 ? 24.406 2.634 7.580 1.00 80.62 105 PHE A CA 1
ATOM 882 C C . PHE A 1 105 ? 24.448 1.654 8.756 1.00 80.62 105 PHE A C 1
ATOM 884 O O . PHE A 1 105 ? 24.859 2.043 9.845 1.00 80.62 105 PHE A O 1
ATOM 891 N N . SER A 1 106 ? 24.125 0.378 8.530 1.00 78.88 106 SER A N 1
ATOM 892 C CA . SER A 1 106 ? 24.188 -0.647 9.579 1.00 78.88 106 SER A CA 1
ATOM 893 C C . SER A 1 106 ? 25.611 -0.900 10.089 1.00 78.88 106 SER A C 1
ATOM 895 O O . SER A 1 106 ? 25.782 -1.110 11.283 1.00 78.88 106 SER A O 1
ATOM 897 N N . MET A 1 107 ? 26.631 -0.849 9.225 1.00 67.88 107 MET A N 1
ATOM 898 C CA . MET A 1 107 ? 28.037 -1.014 9.633 1.00 67.88 107 MET A CA 1
ATOM 899 C C . MET A 1 107 ? 28.612 0.192 10.388 1.00 67.88 107 MET A C 1
ATOM 901 O O . MET A 1 107 ? 29.611 0.039 11.074 1.00 67.88 107 MET A O 1
ATOM 905 N N . LYS A 1 108 ? 28.025 1.388 10.250 1.00 61.75 108 LYS A N 1
ATOM 906 C CA . LYS A 1 108 ? 28.444 2.592 10.994 1.00 61.75 108 LYS A CA 1
ATOM 907 C C . LYS A 1 108 ? 27.761 2.738 12.357 1.00 61.75 108 LYS A C 1
ATOM 909 O O . LYS A 1 108 ? 28.180 3.581 13.142 1.00 61.75 108 LYS A O 1
ATOM 914 N N . ALA A 1 109 ? 26.686 1.988 12.596 1.00 59.12 109 ALA A N 1
ATOM 915 C CA . ALA A 1 109 ? 25.923 2.008 13.843 1.00 59.12 109 ALA A CA 1
ATOM 916 C C . ALA A 1 109 ? 26.390 0.948 14.865 1.00 59.12 109 ALA A C 1
ATOM 918 O O . ALA A 1 109 ? 25.869 0.929 15.979 1.00 59.12 109 ALA A O 1
ATOM 919 N N . ALA A 1 110 ? 27.333 0.081 14.479 1.00 52.19 110 ALA A N 1
ATOM 920 C CA . ALA A 1 110 ? 27.998 -0.919 15.317 1.00 52.19 110 ALA A CA 1
ATOM 921 C C . ALA A 1 110 ? 29.421 -0.461 15.659 1.00 52.19 110 ALA A C 1
ATOM 923 O O . ALA A 1 110 ? 29.873 -0.773 16.782 1.00 52.19 110 ALA A O 1
#